Protein AF-A0A8J9X3M4-F1 (afdb_monomer_lite)

Secondary structure (DSSP, 8-state):
-----GGG---TT----SS-S-GGG--HHHHHT----THHHHHHHHHHHHHHHHSS-S---SSHHHHHHHHHHHT-PPPHHHHHH-TTHHHH----HHHHHHS--------

Foldseek 3Di:
DDDDDCVCPDDFVDHPDLDDDDLLQADPLSLLRHDDGCVSVVSSVVQVVVCVVVVHGQQPAPDSLSSQVSCCVPPRHDDPVSLVRRPCNVVRDDDDPVNCVVDPDPDDDDD

InterPro domains:
  IPR000719 Protein kinase domain [PF00069] (1-73)
  IPR000719 Protein kinase domain [PS50011] (1-111)
  IPR011009 Protein kinase-like domain superfamily [SSF56112] (1-93)
  IPR050494 Serine/threonine and dual-specificity kinase [PTHR24058] (1-98)

Radius of gyration: 16.43 Å; chains: 1; bounding box: 52×32×34 Å

Organism: Phaeodactylum tricornutum (NCBI:txid2850)

Sequence (111 aa):
IKLIDFGSACFEGYPSHTYIQSRFYRSPEVLVGLPYDSAIDMWSLGCVAAELFLGLPILPGVHEHDQLGRIEEMISRVPAWMLEQGAKTSKFFIESAAQRAAFPASISKET

Structure (mmCIF, N/CA/C/O backbone):
data_AF-A0A8J9X3M4-F1
#
_entry.id   AF-A0A8J9X3M4-F1
#
loop_
_atom_site.group_PDB
_atom_site.id
_atom_site.type_symbol
_atom_site.label_atom_id
_atom_site.label_alt_id
_atom_site.label_comp_id
_atom_site.label_asym_id
_atom_site.label_entity_id
_atom_site.label_seq_id
_atom_site.pdbx_PDB_ins_code
_atom_site.Cartn_x
_atom_site.Cartn_y
_atom_site.Cartn_z
_atom_site.occupancy
_atom_site.B_iso_or_equiv
_atom_site.auth_seq_id
_atom_site.auth_comp_id
_atom_site.auth_asym_id
_atom_site.auth_atom_id
_atom_site.pdbx_PDB_model_num
ATOM 1 N N . ILE A 1 1 ? 12.238 -19.927 5.346 1.00 89.94 1 ILE A N 1
ATOM 2 C CA . ILE A 1 1 ? 11.877 -18.489 5.377 1.00 89.94 1 ILE A CA 1
ATOM 3 C C . ILE A 1 1 ? 11.172 -18.226 6.703 1.00 89.94 1 ILE A C 1
ATOM 5 O O . ILE A 1 1 ? 10.418 -19.091 7.135 1.00 89.94 1 ILE A O 1
ATOM 9 N N . LYS A 1 2 ? 11.477 -17.117 7.382 1.00 97.06 2 LYS A N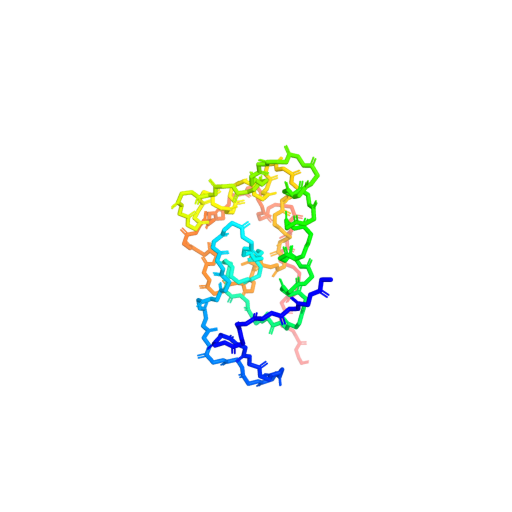 1
ATOM 10 C CA . LYS A 1 2 ? 10.816 -16.683 8.624 1.00 97.06 2 LYS A CA 1
ATOM 11 C C . LYS A 1 2 ? 10.548 -15.181 8.516 1.00 97.06 2 LYS A C 1
ATOM 13 O O . LYS A 1 2 ? 11.414 -14.476 8.004 1.00 97.06 2 LYS A O 1
ATOM 18 N N . LEU A 1 3 ? 9.384 -14.722 8.975 1.00 96.12 3 LEU A N 1
ATOM 19 C CA . LEU A 1 3 ? 9.065 -13.295 9.052 1.00 96.12 3 LEU A CA 1
ATOM 20 C C . LEU A 1 3 ? 9.797 -12.663 10.246 1.00 96.12 3 LEU A C 1
ATOM 22 O O . LEU A 1 3 ? 9.925 -13.298 11.296 1.00 96.12 3 LEU A O 1
ATOM 26 N N . ILE A 1 4 ? 10.299 -11.443 10.068 1.00 97.31 4 ILE A N 1
ATOM 27 C CA . ILE A 1 4 ? 11.040 -10.672 11.076 1.00 97.31 4 ILE A CA 1
ATOM 28 C C . ILE A 1 4 ? 10.563 -9.212 11.073 1.00 97.31 4 ILE A C 1
ATOM 30 O O . ILE A 1 4 ? 9.765 -8.841 10.221 1.00 97.31 4 ILE A O 1
ATOM 34 N N . ASP A 1 5 ? 11.095 -8.407 11.998 1.00 95.12 5 ASP A N 1
ATOM 35 C CA . ASP A 1 5 ? 10.823 -6.966 12.134 1.00 95.12 5 ASP A CA 1
ATOM 36 C C . ASP A 1 5 ? 9.342 -6.616 12.381 1.00 95.12 5 ASP A C 1
ATOM 38 O O . ASP A 1 5 ? 8.642 -6.030 11.560 1.00 95.12 5 ASP A O 1
ATOM 42 N N . PHE A 1 6 ? 8.865 -6.957 13.579 1.00 95.00 6 PHE A N 1
ATOM 43 C CA . PHE A 1 6 ? 7.513 -6.635 14.044 1.00 95.00 6 PHE A CA 1
ATOM 44 C C . PHE A 1 6 ? 7.394 -5.204 14.606 1.00 95.00 6 PHE A C 1
ATOM 46 O O . PHE A 1 6 ? 6.440 -4.908 15.321 1.00 95.00 6 PHE A O 1
ATOM 53 N N . GLY A 1 7 ? 8.338 -4.299 14.309 1.00 93.12 7 GLY A N 1
ATOM 54 C CA . GLY A 1 7 ? 8.343 -2.934 14.854 1.00 93.12 7 GLY A CA 1
ATOM 55 C C . GLY A 1 7 ? 7.146 -2.077 14.423 1.00 93.12 7 GLY A C 1
ATOM 56 O O . GLY A 1 7 ? 6.806 -1.115 15.104 1.00 93.12 7 GLY A O 1
ATOM 57 N N . SER A 1 8 ? 6.494 -2.439 13.314 1.00 91.25 8 SER A N 1
ATOM 58 C CA . SER A 1 8 ? 5.256 -1.810 12.820 1.00 91.25 8 SER A CA 1
ATOM 59 C C . SER A 1 8 ? 4.016 -2.704 12.958 1.00 91.25 8 SER A C 1
ATOM 61 O O . SER A 1 8 ? 2.960 -2.354 12.436 1.00 91.25 8 SER A O 1
ATOM 63 N N . ALA A 1 9 ? 4.128 -3.861 13.619 1.00 93.25 9 ALA A N 1
ATOM 64 C CA . ALA A 1 9 ? 2.997 -4.761 13.812 1.00 93.25 9 ALA A CA 1
ATOM 65 C C . ALA A 1 9 ? 1.992 -4.175 14.816 1.00 93.25 9 ALA A C 1
ATOM 67 O O . ALA A 1 9 ? 2.362 -3.481 15.765 1.00 93.25 9 ALA A O 1
ATOM 68 N N . CYS A 1 10 ? 0.712 -4.484 14.625 1.00 91.94 10 CYS A N 1
ATOM 69 C CA . CYS A 1 10 ? -0.360 -4.105 15.539 1.00 91.94 10 CYS A CA 1
ATOM 70 C C . CYS A 1 10 ? -1.356 -5.256 15.704 1.00 91.94 10 CYS A C 1
ATOM 72 O O . CYS A 1 10 ? -1.402 -6.175 14.886 1.00 91.94 10 CYS A O 1
ATOM 74 N N . PHE A 1 11 ? -2.132 -5.220 16.788 1.00 91.06 11 PHE A N 1
ATOM 75 C CA . PHE A 1 11 ? -3.241 -6.149 16.967 1.00 91.06 11 PHE A CA 1
ATOM 76 C C . PHE A 1 11 ? -4.441 -5.678 16.151 1.00 91.06 11 PHE A C 1
ATOM 78 O O . PHE A 1 11 ? -4.747 -4.484 16.102 1.00 91.06 11 PHE A O 1
ATOM 85 N N . GLU A 1 12 ? -5.143 -6.629 15.546 1.00 87.25 12 GLU A N 1
ATOM 86 C CA . GLU A 1 12 ? -6.392 -6.364 14.842 1.00 87.25 12 GLU A CA 1
ATOM 87 C C . GLU A 1 12 ? -7.403 -5.673 15.776 1.00 87.25 12 GLU A C 1
ATOM 89 O O . GLU A 1 12 ? -7.500 -5.989 16.963 1.00 87.25 12 GLU A O 1
ATOM 94 N N . GLY A 1 13 ? -8.105 -4.662 15.259 1.00 84.31 13 GLY A N 1
ATOM 95 C CA . GLY A 1 13 ? -8.991 -3.795 16.046 1.00 84.31 13 GLY A CA 1
ATOM 96 C C . GLY A 1 13 ? -8.295 -2.648 16.794 1.00 84.31 13 GLY A C 1
ATOM 97 O O . GLY A 1 13 ? -8.976 -1.729 17.244 1.00 84.31 13 GLY A O 1
ATOM 98 N N . TYR A 1 14 ? -6.959 -2.639 16.868 1.00 84.06 14 TYR A N 1
ATOM 99 C CA . TYR A 1 14 ? -6.171 -1.569 17.494 1.00 84.06 14 TYR A CA 1
ATOM 100 C C . TYR A 1 14 ? -5.083 -1.027 16.546 1.00 84.06 14 TYR A C 1
ATOM 102 O O . TYR A 1 14 ? -3.890 -1.106 16.863 1.00 84.06 14 TYR A O 1
ATOM 110 N N . PRO A 1 15 ? -5.462 -0.468 15.378 1.00 79.88 15 PRO A N 1
ATOM 111 C CA . PRO A 1 15 ? -4.498 0.079 14.431 1.00 79.88 15 PRO A CA 1
ATOM 112 C C . PRO A 1 15 ? -3.759 1.277 15.043 1.00 79.88 15 PRO A C 1
ATOM 114 O O . PRO A 1 15 ? -4.371 2.260 15.462 1.00 79.88 15 PRO A O 1
ATOM 117 N N . SER A 1 16 ? -2.428 1.205 15.089 1.00 77.75 16 SER A N 1
ATOM 118 C CA . SER A 1 16 ? -1.575 2.240 15.694 1.00 77.75 16 SER A CA 1
ATOM 119 C C . SER A 1 16 ? -1.268 3.401 14.745 1.00 77.75 16 SER A C 1
ATOM 121 O O . SER A 1 16 ? -1.037 4.528 15.189 1.00 77.75 16 SER A O 1
ATOM 123 N N . HIS A 1 17 ? -1.270 3.148 13.433 1.00 83.94 17 HIS A N 1
ATOM 124 C CA . HIS A 1 17 ? -0.841 4.110 12.421 1.00 83.94 17 HIS A CA 1
ATOM 125 C C . HIS A 1 17 ? -1.716 4.052 11.163 1.00 83.94 17 HIS A C 1
ATOM 127 O O . HIS A 1 17 ? -2.152 2.988 10.734 1.00 83.94 17 HIS A O 1
ATOM 133 N N . THR A 1 18 ? -1.935 5.206 10.530 1.00 83.31 18 THR A N 1
ATOM 134 C CA . THR A 1 18 ? -2.649 5.340 9.241 1.00 83.31 18 THR A CA 1
ATOM 135 C C . THR A 1 18 ? -1.705 5.376 8.034 1.00 83.31 18 THR A C 1
ATOM 137 O O . THR A 1 18 ? -2.144 5.406 6.882 1.00 83.31 18 THR A O 1
ATOM 140 N N . TYR A 1 19 ? -0.397 5.405 8.295 1.00 87.62 19 TYR A N 1
ATOM 141 C CA . TYR A 1 19 ? 0.668 5.296 7.307 1.00 87.62 19 TYR A CA 1
ATOM 142 C C . TYR A 1 19 ? 1.524 4.087 7.678 1.00 87.62 19 TYR A C 1
ATOM 144 O O . TYR A 1 19 ? 2.403 4.173 8.531 1.00 87.62 19 TYR A O 1
ATOM 152 N N . ILE A 1 20 ? 1.221 2.954 7.055 1.00 94.19 20 ILE A N 1
ATOM 153 C CA . ILE A 1 20 ? 1.861 1.658 7.303 1.00 94.19 20 ILE A CA 1
ATOM 154 C C . ILE A 1 20 ? 2.327 1.040 5.986 1.00 94.19 20 ILE A C 1
ATOM 156 O O . ILE A 1 20 ? 2.024 1.575 4.917 1.00 94.19 20 ILE A O 1
ATOM 160 N N . GLN A 1 21 ? 3.061 -0.073 6.068 1.00 96.50 21 GLN A N 1
ATOM 161 C CA . GLN A 1 21 ? 3.704 -0.762 4.941 1.00 96.50 21 GLN A CA 1
ATOM 162 C C . GLN A 1 21 ? 4.755 0.105 4.226 1.00 96.50 21 GLN A C 1
ATOM 164 O O . GLN A 1 21 ? 4.670 1.336 4.171 1.00 96.50 21 GLN A O 1
ATOM 169 N N . SER A 1 22 ? 5.761 -0.521 3.619 1.00 96.50 22 SER A N 1
ATOM 170 C CA . SER A 1 22 ? 6.601 0.187 2.647 1.00 96.50 22 SER A CA 1
ATOM 171 C C . SER A 1 22 ? 5.790 0.438 1.375 1.00 96.50 22 SER A C 1
ATOM 173 O O . SER A 1 22 ? 4.972 -0.387 0.981 1.00 96.50 22 SER A O 1
ATOM 175 N N . ARG A 1 23 ? 6.010 1.582 0.717 1.00 97.19 23 ARG A N 1
ATOM 176 C CA . ARG A 1 23 ? 5.127 2.080 -0.352 1.00 97.19 23 ARG A CA 1
ATOM 177 C C . ARG A 1 23 ? 4.872 1.072 -1.476 1.00 97.19 23 ARG A C 1
ATOM 179 O O . ARG A 1 23 ? 3.724 0.931 -1.872 1.00 97.19 23 ARG A O 1
ATOM 186 N N . PHE A 1 24 ? 5.901 0.364 -1.942 1.00 97.94 24 PHE A N 1
ATOM 187 C CA . PHE A 1 24 ? 5.774 -0.587 -3.057 1.00 97.94 24 PHE A CA 1
ATOM 188 C C . PHE A 1 24 ? 4.882 -1.792 -2.727 1.00 97.94 24 PHE A C 1
ATOM 190 O O . PHE A 1 24 ? 4.323 -2.414 -3.625 1.00 97.94 24 PHE A O 1
ATOM 197 N N . TYR A 1 25 ? 4.715 -2.085 -1.438 1.00 98.12 25 TYR A N 1
ATOM 198 C CA . TYR A 1 25 ? 3.919 -3.196 -0.920 1.00 98.12 25 TYR A CA 1
ATOM 199 C C . TYR A 1 25 ? 2.631 -2.714 -0.248 1.00 98.12 25 TYR A C 1
ATOM 201 O O . TYR A 1 25 ? 1.961 -3.499 0.408 1.00 98.12 25 TYR A O 1
ATOM 209 N N . ARG A 1 26 ? 2.295 -1.423 -0.363 1.00 97.88 26 ARG A N 1
ATOM 210 C CA . ARG A 1 26 ? 1.138 -0.829 0.309 1.00 97.88 26 ARG A CA 1
ATOM 211 C C . ARG A 1 26 ? -0.149 -1.129 -0.445 1.00 97.88 26 ARG A C 1
ATOM 213 O O . ARG A 1 26 ? -0.190 -0.979 -1.668 1.00 97.88 26 ARG A O 1
ATOM 220 N N . SER A 1 27 ? -1.181 -1.514 0.296 1.00 97.75 27 SER A N 1
ATOM 221 C CA . SER A 1 27 ? -2.481 -1.878 -0.261 1.00 97.75 27 SER A CA 1
ATOM 222 C C . SER A 1 27 ? -3.334 -0.656 -0.633 1.00 97.75 27 SER A C 1
ATOM 224 O O . SER A 1 27 ? -3.100 0.450 -0.119 1.00 97.75 27 SER A O 1
ATOM 226 N N . PRO A 1 28 ? -4.307 -0.811 -1.552 1.00 97.50 28 PRO A N 1
ATOM 227 C CA . PRO A 1 28 ? -5.157 0.294 -1.984 1.00 97.50 28 PRO A CA 1
ATOM 228 C C . PRO A 1 28 ? -6.004 0.868 -0.840 1.00 97.50 28 PRO A C 1
ATOM 230 O O . PRO A 1 28 ? -6.112 2.087 -0.743 1.00 97.50 28 PRO A O 1
ATOM 233 N N . GLU A 1 29 ? -6.515 0.047 0.080 1.00 97.06 29 GLU A N 1
ATOM 234 C CA . GLU A 1 29 ? -7.295 0.489 1.241 1.00 97.06 29 GLU A CA 1
ATOM 235 C C . GLU A 1 29 ? -6.489 1.407 2.177 1.00 97.06 29 GLU A C 1
ATOM 237 O O . GLU A 1 29 ? -7.002 2.429 2.636 1.00 97.06 29 GLU A O 1
ATOM 242 N N . VAL A 1 30 ? -5.191 1.145 2.372 1.00 96.56 30 VAL A N 1
ATOM 243 C CA . VAL A 1 30 ? -4.306 2.034 3.148 1.00 96.56 30 VAL A CA 1
ATOM 244 C C . VAL A 1 30 ? -4.028 3.342 2.393 1.00 96.56 30 VAL A C 1
ATOM 246 O O . VAL A 1 30 ? -3.968 4.422 2.998 1.00 96.56 30 VAL A O 1
ATOM 249 N N . LEU A 1 31 ? -3.870 3.274 1.065 1.00 96.94 31 LEU A N 1
ATOM 250 C CA . LEU A 1 31 ? -3.644 4.448 0.213 1.00 96.94 31 LEU A CA 1
ATOM 251 C C . LEU A 1 31 ? -4.862 5.377 0.185 1.00 96.94 31 LEU A C 1
ATOM 253 O O . LEU A 1 31 ? -4.696 6.586 0.355 1.00 96.94 31 LEU A O 1
ATOM 257 N N . VAL A 1 32 ? -6.073 4.834 0.036 1.00 96.31 32 VAL A N 1
ATOM 258 C CA . VAL A 1 32 ? -7.319 5.619 0.048 1.00 96.31 32 VAL A CA 1
ATOM 259 C C . VAL A 1 32 ? -7.803 5.965 1.460 1.00 96.31 32 VAL A C 1
ATOM 261 O O . VAL A 1 32 ? -8.696 6.793 1.616 1.00 96.31 32 VAL A O 1
ATOM 264 N N . GLY A 1 33 ? -7.182 5.408 2.502 1.00 95.25 33 G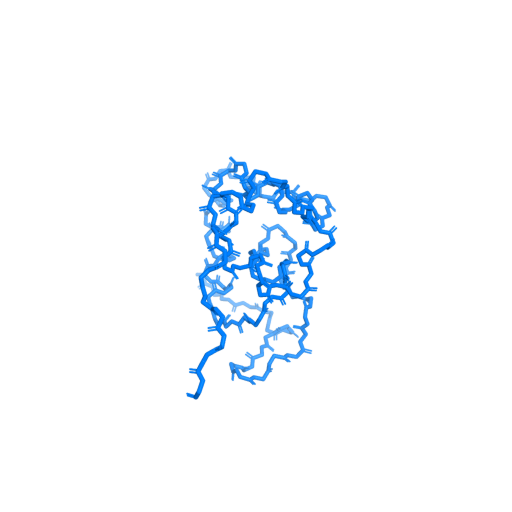LY A N 1
ATOM 265 C CA . GLY A 1 33 ? -7.467 5.747 3.896 1.00 95.25 33 GLY A CA 1
ATOM 266 C C . GLY A 1 33 ? -8.744 5.111 4.441 1.00 95.25 33 GLY A C 1
ATOM 267 O O . GLY A 1 33 ? -9.480 5.771 5.171 1.00 95.25 33 GLY A O 1
ATOM 268 N N . LEU A 1 34 ? -9.012 3.861 4.072 1.00 95.12 34 LEU A N 1
ATOM 269 C CA . LEU A 1 34 ? -10.015 3.027 4.724 1.00 95.12 34 LEU A CA 1
ATOM 270 C C . LEU A 1 34 ? -9.470 2.398 6.015 1.00 95.12 34 LEU A C 1
ATOM 272 O O . LEU A 1 34 ? -8.250 2.299 6.193 1.00 95.12 34 LEU A O 1
ATOM 276 N N . PRO A 1 35 ? -10.362 1.923 6.906 1.00 93.56 35 PRO A N 1
ATOM 277 C CA . PRO A 1 35 ? -9.994 0.920 7.893 1.00 93.56 35 PRO A CA 1
ATOM 278 C C . PRO A 1 35 ? -9.353 -0.285 7.204 1.00 93.56 35 PRO A C 1
ATOM 280 O O . PRO A 1 35 ? -9.782 -0.692 6.125 1.00 93.56 35 PRO A O 1
ATOM 283 N N . TYR A 1 36 ? -8.333 -0.841 7.840 1.00 93.62 36 TYR A N 1
ATOM 284 C CA . TYR A 1 36 ? -7.604 -1.993 7.341 1.00 93.62 36 TYR A CA 1
ATOM 285 C C . TYR A 1 36 ? -7.581 -3.104 8.387 1.00 93.62 36 TYR A C 1
ATOM 287 O O . TYR A 1 36 ? -7.725 -2.851 9.586 1.00 93.62 36 TYR A O 1
ATOM 295 N N . ASP A 1 37 ? -7.370 -4.322 7.917 1.00 94.12 37 ASP A N 1
ATOM 296 C CA . ASP A 1 37 ? -7.242 -5.534 8.714 1.00 94.12 37 ASP A CA 1
ATOM 297 C C . ASP A 1 37 ? -6.003 -6.328 8.261 1.00 94.12 37 ASP A C 1
ATOM 299 O O . ASP A 1 37 ? -5.113 -5.797 7.593 1.00 94.12 37 ASP A O 1
ATOM 303 N N . SER A 1 38 ? -5.930 -7.607 8.625 1.00 95.19 38 SER A N 1
ATOM 304 C CA . SER A 1 38 ? -4.834 -8.496 8.217 1.00 95.19 38 SER A CA 1
ATOM 305 C C . SER A 1 38 ? -4.719 -8.721 6.695 1.00 95.19 38 SER A C 1
ATOM 307 O O . SER A 1 38 ? -3.685 -9.205 6.227 1.00 95.19 38 SER A O 1
ATOM 309 N N . ALA A 1 39 ? -5.712 -8.336 5.881 1.00 96.81 39 ALA A N 1
ATOM 310 C CA . ALA A 1 39 ? -5.660 -8.495 4.427 1.00 96.81 39 ALA A CA 1
ATOM 311 C C . ALA A 1 39 ? -4.563 -7.640 3.763 1.00 96.81 39 ALA A C 1
ATOM 313 O O . ALA A 1 39 ? -4.049 -8.015 2.704 1.00 96.81 39 ALA A O 1
ATOM 314 N N . ILE A 1 40 ? -4.120 -6.553 4.404 1.00 97.06 40 ILE A N 1
ATOM 315 C CA . ILE A 1 40 ? -3.003 -5.733 3.907 1.00 97.06 40 ILE A CA 1
ATOM 316 C C . ILE A 1 40 ? -1.693 -6.530 3.809 1.00 97.06 40 ILE A C 1
ATOM 318 O O . ILE A 1 40 ? -0.844 -6.261 2.950 1.00 97.06 40 ILE A O 1
ATOM 322 N N . ASP A 1 41 ? -1.516 -7.528 4.677 1.00 97.56 41 ASP A N 1
ATOM 323 C CA . ASP A 1 41 ? -0.326 -8.373 4.686 1.00 97.56 41 ASP A CA 1
ATOM 324 C C . ASP A 1 41 ? -0.374 -9.350 3.511 1.00 97.56 41 ASP A C 1
ATOM 326 O O . ASP A 1 41 ? 0.650 -9.608 2.879 1.00 97.56 41 ASP A O 1
ATOM 330 N N . MET A 1 42 ? -1.572 -9.819 3.143 1.00 98.25 42 MET A N 1
ATOM 331 C CA . MET A 1 42 ? -1.777 -10.647 1.953 1.00 98.25 42 MET A CA 1
ATOM 332 C C . MET A 1 42 ? -1.503 -9.868 0.667 1.00 98.25 42 MET A C 1
ATOM 334 O O . MET A 1 42 ? -0.891 -10.410 -0.256 1.00 98.25 42 MET A O 1
ATOM 338 N N . TRP A 1 43 ? -1.874 -8.586 0.622 1.00 98.06 43 TRP A N 1
ATOM 339 C CA . TRP A 1 43 ? -1.476 -7.696 -0.468 1.00 98.06 43 TRP A CA 1
ATOM 340 C C . TRP A 1 43 ? 0.051 -7.573 -0.560 1.00 98.06 43 TRP A C 1
ATOM 342 O O . TRP A 1 43 ? 0.638 -7.822 -1.616 1.00 98.06 43 TRP A O 1
ATOM 352 N N . SER A 1 44 ? 0.708 -7.265 0.564 1.00 98.31 44 SER A N 1
ATOM 353 C CA . SER A 1 44 ? 2.173 -7.152 0.639 1.00 98.31 44 SER A CA 1
ATOM 354 C C . SER A 1 44 ? 2.866 -8.436 0.183 1.00 98.31 44 SER A C 1
ATOM 356 O O . SER A 1 44 ? 3.828 -8.390 -0.584 1.00 98.31 44 SER A O 1
ATOM 358 N N . LEU A 1 45 ? 2.352 -9.588 0.621 1.00 98.06 45 LEU A N 1
ATOM 359 C CA . LEU A 1 45 ? 2.855 -10.904 0.249 1.00 98.06 45 LEU A CA 1
ATOM 360 C C . LEU A 1 45 ? 2.737 -11.147 -1.257 1.00 98.06 45 LEU A C 1
ATOM 362 O O . LEU A 1 45 ? 3.682 -11.659 -1.851 1.00 98.06 45 LEU A O 1
ATOM 366 N N . GLY A 1 46 ? 1.619 -10.765 -1.881 1.00 98.12 46 GLY A N 1
ATOM 367 C CA . GLY A 1 46 ? 1.435 -10.861 -3.330 1.00 98.12 46 GLY A CA 1
ATOM 368 C C . GLY A 1 46 ? 2.483 -10.053 -4.097 1.00 98.12 46 GLY A C 1
ATOM 369 O O . GLY A 1 46 ? 3.110 -10.572 -5.023 1.00 98.12 46 GLY A O 1
ATOM 370 N N . CYS A 1 47 ? 2.745 -8.820 -3.656 1.00 98.19 47 CYS A N 1
ATOM 371 C CA . CYS A 1 47 ? 3.787 -7.978 -4.239 1.00 98.19 47 CYS A CA 1
ATOM 372 C C . CYS A 1 47 ? 5.186 -8.590 -4.085 1.00 98.19 47 CYS A C 1
ATOM 374 O O . CYS A 1 47 ? 5.923 -8.671 -5.066 1.00 98.19 47 CYS A O 1
ATOM 376 N N . VAL A 1 48 ? 5.533 -9.074 -2.886 1.00 98.12 48 VAL A N 1
ATOM 377 C CA . VAL A 1 48 ? 6.827 -9.726 -2.621 1.00 98.12 48 VAL A CA 1
ATOM 378 C C . VAL A 1 48 ? 6.979 -11.010 -3.437 1.00 98.12 48 VAL A C 1
ATOM 38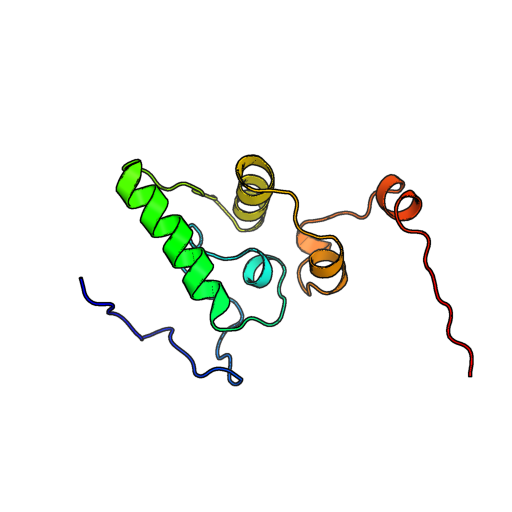0 O O . VAL A 1 48 ? 8.041 -11.254 -4.000 1.00 98.12 48 VAL A O 1
ATOM 383 N N . ALA A 1 49 ? 5.935 -11.834 -3.540 1.00 98.12 49 ALA A N 1
ATOM 384 C CA . ALA A 1 49 ? 5.979 -13.079 -4.304 1.00 98.12 49 ALA A CA 1
ATOM 385 C C . ALA A 1 49 ? 6.236 -12.823 -5.796 1.00 98.12 49 ALA A C 1
ATOM 387 O O . ALA A 1 49 ? 7.065 -13.501 -6.406 1.00 98.12 49 ALA A O 1
ATOM 388 N N . ALA A 1 50 ? 5.567 -11.824 -6.374 1.00 97.62 50 ALA A N 1
ATOM 389 C CA . ALA A 1 50 ? 5.782 -11.438 -7.761 1.00 97.62 50 ALA A CA 1
ATOM 390 C C . ALA A 1 50 ? 7.169 -10.808 -7.979 1.00 97.62 50 ALA A C 1
ATOM 392 O O . ALA A 1 50 ? 7.832 -11.119 -8.966 1.00 97.62 50 ALA A O 1
ATOM 393 N N . GLU A 1 51 ? 7.645 -9.984 -7.042 1.00 97.88 51 GLU A N 1
ATOM 394 C CA . GLU A 1 51 ? 8.994 -9.410 -7.085 1.00 97.88 51 GLU A CA 1
ATOM 395 C C . GLU A 1 51 ? 10.082 -10.485 -7.009 1.00 97.88 51 GLU A C 1
ATOM 397 O O . GLU A 1 51 ? 11.038 -10.443 -7.779 1.00 97.88 51 GLU A O 1
ATOM 402 N N . LEU A 1 52 ? 9.918 -11.497 -6.153 1.00 97.50 52 LEU A N 1
ATOM 403 C CA . LEU A 1 52 ? 10.836 -12.636 -6.081 1.00 97.50 52 LEU A CA 1
ATOM 404 C C . LEU A 1 52 ? 10.874 -13.438 -7.388 1.00 97.50 52 LEU A C 1
ATOM 406 O O . LEU A 1 52 ? 11.924 -13.970 -7.743 1.00 97.50 52 LEU A O 1
ATOM 410 N N . PHE A 1 53 ? 9.747 -13.534 -8.098 1.00 97.62 53 PHE A N 1
ATOM 411 C CA . PHE A 1 53 ? 9.673 -14.233 -9.380 1.00 97.62 53 PHE A CA 1
ATOM 412 C C . PHE A 1 53 ? 10.291 -13.424 -10.531 1.00 97.62 53 PHE A C 1
ATOM 414 O O . PHE A 1 53 ? 10.994 -13.986 -11.368 1.00 97.62 53 PHE A O 1
ATOM 421 N N . LEU A 1 54 ? 10.041 -12.113 -10.579 1.00 97.38 54 LEU A N 1
ATOM 422 C CA . LEU A 1 54 ? 10.475 -11.235 -11.672 1.00 97.38 54 LEU A CA 1
ATOM 423 C C . LEU A 1 54 ? 11.867 -10.621 -11.451 1.00 97.38 54 LEU A C 1
ATOM 425 O O . LEU A 1 54 ? 12.489 -10.157 -12.404 1.00 97.38 54 LEU A O 1
ATOM 429 N N . GLY A 1 55 ? 12.353 -10.595 -10.208 1.00 97.50 55 GLY A N 1
ATOM 430 C CA . GLY A 1 55 ? 13.602 -9.943 -9.808 1.00 97.50 55 GLY A CA 1
ATOM 431 C C . GLY A 1 55 ? 13.530 -8.412 -9.746 1.00 97.50 55 GLY A C 1
ATOM 432 O O . GLY A 1 55 ? 14.569 -7.759 -9.658 1.00 97.50 55 GLY A O 1
ATOM 433 N N . LEU A 1 56 ? 12.332 -7.828 -9.825 1.00 96.62 56 LEU A N 1
ATOM 434 C CA . LEU A 1 56 ? 12.098 -6.383 -9.824 1.00 96.62 56 LEU A CA 1
ATOM 435 C C . LEU A 1 56 ? 10.757 -6.039 -9.152 1.00 96.62 56 LEU A C 1
ATOM 437 O O . LEU A 1 56 ? 9.814 -6.829 -9.254 1.00 96.62 56 LEU A O 1
ATOM 441 N N . PRO A 1 57 ? 10.647 -4.875 -8.482 1.00 96.25 57 PRO A N 1
ATOM 442 C CA . PRO A 1 57 ? 9.424 -4.477 -7.793 1.00 96.25 57 PRO A CA 1
ATOM 443 C C . PRO A 1 57 ? 8.284 -4.249 -8.785 1.00 96.25 57 PRO A C 1
ATOM 445 O O . PRO A 1 57 ? 8.443 -3.529 -9.772 1.00 96.25 57 PRO A O 1
ATOM 448 N N . ILE A 1 58 ? 7.115 -4.827 -8.499 1.00 96.38 58 ILE A N 1
ATOM 449 C CA . ILE A 1 58 ? 5.967 -4.792 -9.420 1.00 96.38 58 ILE A CA 1
ATOM 450 C C . ILE A 1 58 ? 5.191 -3.471 -9.391 1.00 96.38 58 ILE A C 1
ATOM 452 O O . ILE A 1 58 ? 4.598 -3.071 -10.387 1.00 96.38 58 ILE A O 1
ATOM 456 N N . LEU A 1 59 ? 5.220 -2.759 -8.263 1.00 96.94 59 LEU A N 1
ATOM 457 C CA . LEU A 1 59 ? 4.520 -1.488 -8.077 1.00 96.94 59 LEU A CA 1
ATOM 458 C C . LEU A 1 59 ? 5.476 -0.415 -7.515 1.00 96.94 59 LEU A C 1
ATOM 460 O O . LEU A 1 59 ? 5.320 -0.003 -6.365 1.00 96.94 59 LEU A O 1
ATOM 464 N N . PRO A 1 60 ? 6.488 0.041 -8.283 1.00 96.94 60 PRO A N 1
ATOM 465 C CA . PRO A 1 60 ? 7.501 0.979 -7.802 1.00 96.94 60 PRO A CA 1
ATOM 466 C C . PRO A 1 60 ? 7.015 2.439 -7.854 1.00 96.94 60 PRO A C 1
ATOM 468 O O . PRO A 1 60 ? 7.514 3.247 -8.638 1.00 96.94 60 PRO A O 1
ATOM 471 N N . GLY A 1 61 ? 6.015 2.787 -7.039 1.00 97.12 61 GLY A N 1
ATOM 472 C CA . GLY A 1 61 ? 5.446 4.134 -7.004 1.00 97.12 61 GLY A CA 1
ATOM 473 C C . GLY A 1 61 ? 6.366 5.174 -6.353 1.00 97.12 61 GLY A C 1
ATOM 474 O O . GLY A 1 61 ? 6.864 4.991 -5.240 1.00 97.12 61 GLY A O 1
ATOM 475 N N . VAL A 1 62 ? 6.561 6.325 -6.992 1.00 96.56 62 VAL A N 1
ATOM 476 C CA . VAL A 1 62 ? 7.416 7.411 -6.471 1.00 96.56 62 VAL A CA 1
ATOM 477 C C . VAL A 1 62 ? 6.750 8.137 -5.292 1.00 96.56 62 VAL A C 1
ATOM 479 O O . VAL A 1 62 ? 7.413 8.546 -4.337 1.00 96.56 62 VAL A O 1
ATOM 482 N N . HIS A 1 63 ? 5.421 8.238 -5.308 1.00 96.00 63 HIS A N 1
ATOM 483 C CA . HIS A 1 63 ? 4.581 8.820 -4.255 1.00 96.00 63 HIS A CA 1
ATOM 484 C C . HIS A 1 63 ? 3.207 8.125 -4.211 1.00 96.00 63 HIS A C 1
ATOM 486 O O . HIS A 1 63 ? 2.916 7.293 -5.060 1.00 96.00 63 HIS A O 1
ATOM 492 N N . GLU A 1 64 ? 2.346 8.441 -3.232 1.00 96.06 64 GLU A N 1
ATOM 493 C CA . GLU A 1 64 ? 1.057 7.737 -3.026 1.00 96.06 64 GLU A CA 1
ATOM 494 C C . GLU A 1 64 ? 0.139 7.757 -4.261 1.00 96.06 64 GLU A C 1
ATOM 496 O O . GLU A 1 64 ? -0.435 6.732 -4.605 1.00 96.06 64 GLU A O 1
ATOM 501 N N . HIS A 1 65 ? 0.048 8.896 -4.958 1.00 95.62 65 HIS A N 1
ATOM 502 C CA . HIS A 1 65 ? -0.740 8.999 -6.193 1.00 95.62 65 HIS A CA 1
ATOM 503 C C . HIS A 1 65 ? -0.198 8.095 -7.316 1.00 95.62 65 HIS A C 1
ATOM 505 O O . HIS A 1 65 ? -0.968 7.427 -7.991 1.00 95.62 65 HIS A O 1
ATOM 511 N N . ASP A 1 66 ? 1.126 8.043 -7.498 1.00 97.31 66 ASP A N 1
ATOM 512 C CA . ASP A 1 66 ? 1.760 7.175 -8.499 1.00 97.31 66 ASP A CA 1
ATOM 513 C C . ASP A 1 66 ? 1.602 5.695 -8.119 1.00 97.31 66 ASP A C 1
ATOM 515 O O . ASP A 1 66 ? 1.336 4.853 -8.968 1.00 97.31 66 ASP A O 1
ATOM 519 N N . GLN A 1 67 ? 1.669 5.379 -6.821 1.00 97.88 67 GLN A N 1
ATOM 520 C CA . GLN A 1 67 ? 1.388 4.034 -6.322 1.00 97.88 67 GLN A CA 1
ATOM 521 C C . GLN A 1 67 ? -0.039 3.586 -6.677 1.00 97.88 67 GLN A C 1
ATOM 523 O O . GLN A 1 67 ? -0.209 2.477 -7.173 1.00 97.88 67 GLN A O 1
ATOM 528 N N . LEU A 1 68 ? -1.046 4.442 -6.460 1.00 96.88 68 LEU A N 1
ATOM 529 C CA . LEU A 1 68 ? -2.433 4.162 -6.852 1.00 96.88 68 LEU A CA 1
ATOM 530 C C . LEU A 1 68 ? -2.580 3.998 -8.370 1.00 96.88 68 LEU A C 1
ATOM 532 O O . LEU A 1 68 ? -3.197 3.031 -8.806 1.00 96.88 68 LEU A O 1
ATOM 536 N N . GLY A 1 69 ? -1.971 4.882 -9.167 1.00 96.44 69 GLY A N 1
ATOM 537 C CA . GLY A 1 69 ? -1.997 4.781 -10.631 1.00 96.44 69 GLY A CA 1
ATOM 538 C C . GLY A 1 69 ? -1.440 3.448 -11.134 1.00 96.44 69 GLY A C 1
ATOM 539 O O . GLY A 1 69 ? -2.089 2.760 -11.915 1.00 96.44 69 GLY A O 1
ATOM 540 N N . ARG A 1 70 ? -0.296 3.010 -10.595 1.00 97.19 70 ARG A N 1
ATOM 541 C CA . ARG A 1 70 ? 0.303 1.706 -10.930 1.00 97.19 70 ARG A CA 1
ATOM 542 C C . ARG A 1 70 ? -0.594 0.524 -10.571 1.00 97.19 70 ARG A C 1
ATOM 544 O O . ARG A 1 70 ? -0.622 -0.461 -11.305 1.00 97.19 70 ARG A O 1
ATOM 551 N N . ILE A 1 71 ? -1.320 0.608 -9.454 1.00 97.62 71 ILE A N 1
ATOM 552 C CA . ILE A 1 71 ? -2.293 -0.421 -9.064 1.00 97.62 71 ILE A CA 1
ATOM 553 C C . ILE A 1 71 ? -3.424 -0.500 -10.093 1.00 97.62 71 ILE A C 1
ATOM 555 O O . ILE A 1 71 ? -3.758 -1.598 -10.539 1.00 97.62 71 ILE A O 1
ATOM 559 N N . GLU A 1 72 ? -3.982 0.643 -10.500 1.00 96.12 72 GLU A N 1
ATOM 560 C CA . GLU A 1 72 ? -5.072 0.677 -11.480 1.00 96.12 72 GLU A CA 1
ATOM 561 C C . GLU A 1 72 ? -4.651 0.194 -12.869 1.00 96.12 72 GLU A C 1
ATOM 563 O O . GLU A 1 72 ? -5.427 -0.489 -13.538 1.00 96.12 72 GLU A O 1
ATOM 568 N N . GLU A 1 73 ? -3.431 0.530 -13.289 1.00 96.12 73 GLU A N 1
ATOM 569 C CA . GLU A 1 73 ? -2.876 0.134 -14.584 1.00 96.12 73 GLU A CA 1
ATOM 570 C C . GLU A 1 73 ? -2.556 -1.362 -14.659 1.00 96.12 73 GLU A C 1
ATOM 572 O O . GLU A 1 73 ? -2.790 -1.987 -15.693 1.00 96.12 73 GLU A O 1
ATOM 577 N N . MET A 1 74 ? -2.008 -1.940 -13.586 1.00 95.31 74 MET A N 1
ATOM 578 C CA . MET A 1 74 ? -1.478 -3.305 -13.614 1.00 95.31 74 MET A CA 1
ATOM 579 C C . MET A 1 74 ? -2.464 -4.361 -13.105 1.00 95.31 74 MET A C 1
ATOM 581 O O . MET A 1 74 ? -2.445 -5.490 -13.591 1.00 95.31 74 MET A O 1
ATOM 585 N N . ILE A 1 75 ? -3.288 -4.026 -12.108 1.00 93.88 75 ILE A N 1
ATOM 586 C CA . ILE A 1 75 ? -4.175 -4.986 -11.437 1.00 93.88 75 ILE A CA 1
ATOM 587 C C . ILE A 1 75 ? -5.616 -4.734 -11.869 1.00 93.88 75 ILE A C 1
ATOM 589 O O . ILE A 1 75 ? -6.198 -5.533 -12.600 1.00 93.88 75 ILE A O 1
ATOM 593 N N . SER A 1 76 ? -6.196 -3.627 -11.412 1.00 93.06 76 SER A N 1
ATOM 594 C CA . SER A 1 76 ? -7.553 -3.205 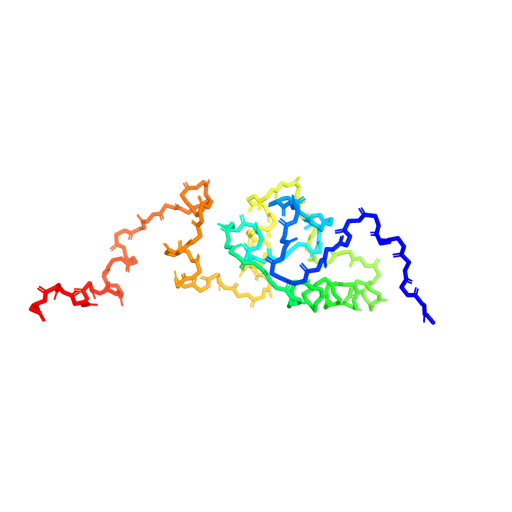-11.755 1.00 93.06 76 SER A CA 1
ATOM 595 C C . SER A 1 76 ? -7.862 -1.851 -11.133 1.00 93.06 76 SER A C 1
ATOM 597 O O . SER A 1 76 ? -7.286 -1.496 -10.104 1.00 93.06 76 SER A O 1
ATOM 599 N N . ARG A 1 77 ? -8.861 -1.151 -11.681 1.00 93.75 77 ARG A N 1
ATOM 600 C CA . ARG A 1 77 ? -9.416 0.066 -11.069 1.00 93.75 77 ARG A CA 1
ATOM 601 C C . ARG A 1 77 ? -9.806 -0.141 -9.610 1.00 93.75 77 ARG A C 1
ATOM 603 O O . ARG A 1 77 ? -10.336 -1.196 -9.252 1.00 93.75 77 ARG A O 1
ATOM 610 N N . VAL A 1 78 ? -9.615 0.901 -8.804 1.00 94.31 78 VAL A N 1
ATOM 611 C CA . VAL A 1 78 ? -10.069 0.898 -7.415 1.00 94.31 78 VAL A CA 1
ATOM 612 C C . VAL A 1 78 ? -11.604 0.829 -7.395 1.00 94.31 78 VAL A C 1
ATOM 614 O O . VAL A 1 78 ? -12.263 1.622 -8.075 1.00 94.31 78 VAL A O 1
ATOM 617 N N . PRO A 1 79 ? -12.207 -0.116 -6.650 1.00 93.75 79 PRO A N 1
ATOM 618 C CA . PRO A 1 79 ? -13.658 -0.243 -6.582 1.00 93.75 79 PRO A CA 1
ATOM 619 C C . PRO A 1 79 ? -14.343 1.039 -6.094 1.00 93.75 79 PRO A C 1
ATOM 621 O O . PRO A 1 79 ? -13.861 1.695 -5.173 1.00 93.75 79 PRO A O 1
ATOM 624 N N . ALA A 1 80 ? -15.515 1.360 -6.651 1.00 91.88 80 ALA A N 1
ATOM 625 C CA . ALA A 1 80 ? -16.244 2.589 -6.316 1.00 91.88 80 ALA A CA 1
ATOM 626 C C . ALA A 1 80 ? -16.542 2.720 -4.812 1.00 91.88 80 ALA A C 1
ATOM 628 O O . ALA A 1 80 ? -16.298 3.775 -4.236 1.00 91.88 80 ALA A O 1
ATOM 629 N N . TRP A 1 81 ? -16.951 1.630 -4.153 1.00 93.62 81 TRP A N 1
ATOM 630 C CA . TRP A 1 81 ? -17.228 1.619 -2.710 1.00 93.62 81 TRP A CA 1
ATOM 631 C C . TRP A 1 81 ? -16.009 2.027 -1.866 1.00 93.62 81 TRP A C 1
ATOM 633 O O . TRP A 1 81 ? -16.154 2.674 -0.830 1.00 93.62 81 TRP A O 1
ATOM 643 N N . MET A 1 82 ? -14.801 1.675 -2.320 1.00 95.06 82 MET A N 1
ATOM 644 C CA . MET A 1 82 ? -13.553 2.016 -1.642 1.00 95.06 82 MET A CA 1
ATOM 645 C C . MET A 1 82 ? -13.243 3.505 -1.806 1.00 95.06 82 MET A C 1
ATOM 647 O O . MET A 1 82 ? -12.790 4.151 -0.863 1.00 95.06 82 MET A O 1
ATOM 651 N N . LEU A 1 83 ? -13.548 4.064 -2.978 1.00 94.25 83 LEU A N 1
ATOM 652 C CA . LEU A 1 83 ? -13.428 5.495 -3.236 1.00 94.25 83 LEU A CA 1
ATOM 653 C C . LEU A 1 83 ? -14.458 6.301 -2.427 1.00 94.25 83 LEU A C 1
ATOM 655 O O . LEU A 1 83 ? -14.098 7.301 -1.815 1.00 94.25 83 LEU A O 1
ATOM 659 N N . GLU A 1 84 ? -15.710 5.855 -2.355 1.00 92.31 84 GLU A N 1
ATOM 660 C CA . GLU A 1 84 ? -16.782 6.533 -1.608 1.00 92.31 84 GLU A CA 1
ATOM 661 C C . GLU A 1 84 ? -16.500 6.624 -0.103 1.00 92.31 84 GLU A C 1
ATOM 663 O O . GLU A 1 84 ? -16.828 7.625 0.533 1.00 92.31 84 GLU A O 1
ATOM 668 N N . GLN A 1 85 ? -15.883 5.589 0.469 1.00 94.31 85 GLN A N 1
ATOM 669 C CA . GLN A 1 85 ? -15.629 5.492 1.909 1.00 94.31 85 GLN A CA 1
ATOM 670 C C . GLN A 1 85 ? -14.214 5.947 2.310 1.00 94.31 85 GLN A C 1
ATOM 672 O O . GLN A 1 85 ? -13.962 6.223 3.484 1.00 94.31 85 GLN A O 1
ATOM 677 N N . GLY A 1 86 ? -13.278 6.019 1.359 1.00 95.06 86 GLY A N 1
ATOM 678 C CA . GLY A 1 86 ? -11.875 6.339 1.612 1.00 95.06 86 GLY A CA 1
ATOM 679 C C . GLY A 1 86 ? -11.664 7.784 2.071 1.00 95.06 86 GLY A C 1
ATOM 680 O O . GLY A 1 86 ? -11.927 8.735 1.334 1.00 95.06 86 GLY A O 1
ATOM 681 N N . ALA A 1 87 ? -11.096 7.973 3.266 1.00 94.12 87 ALA A N 1
ATOM 682 C CA . ALA A 1 87 ? -10.852 9.304 3.830 1.00 94.12 87 ALA A CA 1
ATOM 683 C C . ALA A 1 87 ? -9.863 10.163 3.011 1.00 94.12 87 ALA A C 1
ATOM 685 O O . ALA A 1 87 ? -9.829 11.385 3.158 1.00 94.12 87 ALA A O 1
ATOM 686 N N . LYS A 1 88 ? -9.038 9.539 2.160 1.00 93.81 88 LYS A N 1
ATOM 687 C CA . LYS A 1 88 ? -8.050 10.198 1.292 1.00 93.81 88 LYS A CA 1
ATOM 688 C C . LYS A 1 88 ? -8.470 10.221 -0.181 1.00 93.81 88 LYS A C 1
ATOM 690 O O . LYS A 1 88 ? -7.696 10.705 -1.000 1.00 93.81 88 LYS A O 1
ATOM 695 N N . THR A 1 89 ? -9.662 9.743 -0.547 1.00 93.19 89 THR A N 1
ATOM 696 C CA . THR A 1 89 ? -10.089 9.655 -1.955 1.00 93.19 89 THR A CA 1
ATOM 697 C C . THR A 1 89 ? -10.026 10.999 -2.670 1.00 93.19 89 THR A C 1
ATOM 699 O O . THR A 1 89 ? -9.453 11.090 -3.753 1.00 93.19 89 THR A O 1
ATOM 702 N N . SER A 1 90 ? -10.534 12.064 -2.046 1.00 91.50 90 SER A N 1
ATOM 703 C CA . SER A 1 90 ? -10.561 13.415 -2.626 1.00 91.50 90 SER A CA 1
ATOM 704 C C . SER A 1 90 ? -9.172 14.002 -2.912 1.00 91.50 90 SER A C 1
ATOM 706 O O . SER A 1 90 ? -9.058 14.964 -3.667 1.00 91.50 90 SER A O 1
ATOM 708 N N . LYS A 1 91 ? -8.105 13.424 -2.340 1.00 92.06 91 LYS A N 1
ATOM 709 C CA . LYS A 1 91 ? -6.712 13.797 -2.625 1.00 92.06 91 LYS A CA 1
ATOM 710 C C . LYS A 1 91 ? -6.237 13.276 -3.984 1.00 92.06 91 LYS A C 1
ATOM 712 O O . LYS A 1 91 ? -5.318 13.856 -4.558 1.00 92.06 91 LYS A O 1
ATOM 717 N N . PHE A 1 92 ? -6.809 12.174 -4.467 1.00 90.62 92 PHE A N 1
ATOM 718 C CA . PHE A 1 92 ? -6.304 11.440 -5.631 1.00 90.62 92 PHE A CA 1
ATOM 719 C C . PHE A 1 92 ? -7.318 11.336 -6.771 1.00 90.62 92 PHE A C 1
ATOM 721 O O . PHE A 1 92 ? -6.920 11.266 -7.928 1.00 90.62 92 PHE A O 1
ATOM 728 N N . PHE A 1 93 ? -8.612 11.359 -6.459 1.00 89.25 93 PHE A N 1
ATOM 729 C CA . PHE A 1 93 ? -9.684 11.174 -7.426 1.00 89.25 93 PHE A CA 1
ATOM 730 C C . PHE A 1 93 ? -10.578 12.408 -7.477 1.00 89.25 93 PHE A C 1
ATOM 732 O O . PHE A 1 93 ? -10.995 12.946 -6.451 1.00 89.25 93 PHE A O 1
ATOM 739 N N . ILE A 1 94 ? -10.898 12.827 -8.700 1.00 83.19 94 ILE A N 1
ATOM 740 C CA . ILE A 1 94 ? -11.910 13.843 -8.976 1.00 83.19 94 ILE A CA 1
ATOM 741 C C . ILE A 1 94 ? -13.138 13.108 -9.492 1.00 83.19 94 ILE A C 1
ATOM 743 O O . ILE A 1 94 ? -13.046 12.300 -10.415 1.00 83.19 94 ILE A O 1
ATOM 747 N N . GLU A 1 95 ? -14.290 13.400 -8.902 1.00 70.44 95 GLU A N 1
ATOM 748 C CA . GLU A 1 95 ? -15.557 12.852 -9.360 1.00 70.44 95 GLU A CA 1
ATOM 749 C C . GLU A 1 95 ? -15.846 13.357 -10.782 1.00 70.44 95 GLU A C 1
ATOM 751 O O . GLU A 1 95 ? -16.066 14.550 -11.012 1.00 70.44 95 GLU A O 1
ATOM 756 N N . SER A 1 96 ? -15.820 12.456 -11.762 1.00 67.81 96 SER A N 1
ATOM 757 C CA . SER A 1 96 ? -16.194 12.805 -13.131 1.00 67.81 96 SER A CA 1
ATOM 758 C C . SER A 1 96 ? -17.718 12.792 -13.289 1.00 67.81 96 SER A C 1
ATOM 760 O O . SER A 1 96 ? -18.413 11.942 -12.730 1.00 67.81 96 SER A O 1
ATOM 762 N N . ALA A 1 97 ? -18.264 13.686 -14.121 1.00 59.31 97 ALA A N 1
ATOM 763 C CA . ALA A 1 97 ? -19.697 13.690 -14.444 1.00 59.31 97 ALA A CA 1
ATOM 764 C C . ALA A 1 97 ? -20.189 12.340 -15.022 1.00 59.31 97 ALA A C 1
ATOM 766 O O . ALA A 1 97 ? -21.356 11.991 -14.867 1.00 59.31 97 ALA A O 1
ATOM 767 N N . ALA A 1 98 ? -19.291 11.557 -15.633 1.00 58.47 98 ALA A N 1
ATOM 768 C CA . ALA A 1 98 ? -19.571 10.219 -16.145 1.00 58.47 98 ALA A CA 1
ATOM 769 C C . ALA A 1 98 ? -19.740 9.161 -15.035 1.00 58.47 98 ALA A C 1
ATOM 771 O O . ALA A 1 98 ? -20.535 8.238 -15.198 1.00 58.47 98 ALA A O 1
ATOM 772 N N . GLN A 1 99 ? -19.054 9.301 -13.893 1.00 55.03 99 GLN A N 1
ATOM 773 C CA . GLN A 1 99 ? -19.208 8.387 -12.751 1.00 55.03 99 GLN A CA 1
ATOM 774 C C . GLN A 1 99 ? -20.567 8.556 -12.055 1.00 55.03 99 GLN A C 1
ATOM 776 O O . GLN A 1 99 ? -21.186 7.550 -11.718 1.00 55.03 99 GLN A O 1
ATOM 781 N N . ARG A 1 100 ? -21.100 9.786 -11.954 1.00 53.28 100 ARG A N 1
ATOM 782 C CA . ARG A 1 100 ? -22.474 10.030 -11.456 1.00 53.28 100 ARG A CA 1
ATOM 783 C C . ARG A 1 100 ? -23.557 9.393 -12.323 1.00 53.28 100 ARG A C 1
ATOM 785 O O . ARG A 1 100 ? -24.601 9.007 -11.815 1.00 53.28 100 ARG A O 1
ATOM 792 N N . ALA A 1 101 ? -23.330 9.314 -13.634 1.00 52.97 101 ALA A N 1
ATOM 793 C CA . ALA A 1 101 ? -24.295 8.731 -14.564 1.00 52.97 1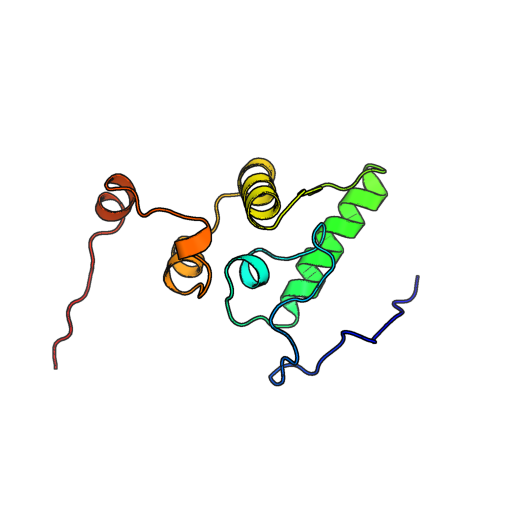01 ALA A CA 1
ATOM 794 C C . ALA A 1 101 ? -24.312 7.192 -14.509 1.00 52.97 101 ALA A C 1
ATOM 796 O O . ALA A 1 101 ? -25.343 6.587 -14.789 1.00 52.97 101 ALA A O 1
ATOM 797 N N . ALA A 1 102 ? -23.190 6.563 -14.141 1.00 54.00 102 ALA A N 1
ATOM 798 C CA . ALA A 1 102 ? -23.081 5.110 -14.013 1.00 54.00 102 ALA A CA 1
ATOM 799 C C . ALA A 1 102 ? -23.704 4.566 -12.713 1.00 54.00 102 ALA A C 1
ATOM 801 O O . ALA A 1 102 ? -24.081 3.398 -12.669 1.00 54.00 102 ALA A O 1
ATOM 802 N N . PHE A 1 103 ? -23.842 5.406 -11.683 1.00 52.25 103 PHE A N 1
ATOM 803 C CA . PHE A 1 103 ? -24.487 5.072 -10.413 1.00 52.25 103 PHE A CA 1
ATOM 804 C C . PHE A 1 103 ? -25.410 6.220 -9.979 1.00 52.25 103 PHE A C 1
ATOM 806 O O . PHE A 1 103 ? -24.986 7.107 -9.234 1.00 52.25 103 PHE A O 1
ATOM 813 N N . PRO A 1 104 ? -26.676 6.250 -10.440 1.00 43.88 104 PRO A N 1
ATOM 814 C CA . PRO A 1 104 ? -27.639 7.196 -9.905 1.00 43.88 104 PRO A CA 1
ATOM 815 C C . PRO A 1 104 ? -27.839 6.900 -8.416 1.00 43.88 104 PRO A C 1
ATOM 817 O O . PRO A 1 104 ? -28.031 5.748 -8.026 1.00 43.88 104 PRO A O 1
ATOM 820 N N . ALA A 1 105 ? -27.783 7.946 -7.591 1.00 52.97 105 ALA A N 1
ATOM 821 C CA . ALA A 1 105 ? -28.046 7.868 -6.162 1.00 52.97 105 ALA A CA 1
ATOM 822 C C . ALA A 1 105 ? -29.427 7.234 -5.910 1.00 52.97 105 ALA A C 1
ATOM 824 O O . ALA A 1 105 ? -30.462 7.886 -6.011 1.00 52.97 105 ALA A O 1
ATOM 825 N N . SER A 1 106 ? -29.432 5.946 -5.587 1.00 48.06 106 SER A N 1
ATOM 826 C CA . SER A 1 106 ? -30.537 5.256 -4.930 1.00 48.06 106 SER A CA 1
ATOM 827 C C . SER A 1 106 ? -29.981 4.910 -3.544 1.00 48.06 106 SER A C 1
ATOM 829 O O . SER A 1 106 ? -28.922 4.307 -3.450 1.00 48.06 106 SER A O 1
ATOM 831 N N . ILE A 1 107 ? -30.521 5.360 -2.415 1.00 47.50 107 ILE A N 1
ATOM 832 C CA . ILE A 1 107 ? -31.903 5.658 -2.049 1.00 47.50 107 ILE A CA 1
ATOM 833 C C . ILE A 1 107 ? -31.883 6.810 -1.027 1.00 47.50 107 ILE A C 1
ATOM 835 O O . ILE A 1 107 ? -31.103 6.810 -0.074 1.00 47.50 107 ILE A O 1
ATOM 839 N N . SER A 1 108 ? -32.749 7.801 -1.236 1.00 39.22 108 SER A N 1
ATOM 840 C CA . SER A 1 108 ? -33.134 8.800 -0.240 1.00 39.22 108 SER A CA 1
ATOM 841 C C . SER A 1 108 ? -33.738 8.130 0.993 1.00 39.22 108 SER A C 1
ATOM 843 O O . SER A 1 108 ? -34.565 7.233 0.867 1.00 39.22 108 SER A O 1
ATOM 845 N N . LYS A 1 109 ? -33.362 8.620 2.179 1.00 46.06 109 LYS A N 1
ATOM 846 C CA . LYS A 1 109 ? -34.047 8.360 3.452 1.00 46.06 109 LYS A CA 1
ATOM 847 C C . LYS A 1 109 ? -35.570 8.366 3.274 1.00 46.06 109 LYS A C 1
ATOM 849 O O . LYS A 1 109 ? -36.097 9.400 2.878 1.00 46.06 109 LYS A O 1
ATOM 854 N N . GLU A 1 110 ? -36.251 7.303 3.691 1.00 39.59 110 GLU A N 1
ATOM 855 C CA . GLU A 1 110 ? -37.643 7.377 4.140 1.00 39.59 110 GLU A CA 1
ATOM 856 C C . GLU A 1 110 ? -37.851 6.453 5.350 1.00 39.59 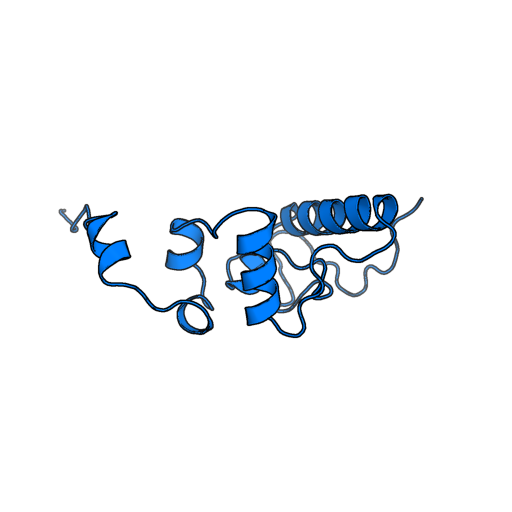110 GLU A C 1
ATOM 858 O O . GLU A 1 110 ? -37.690 5.242 5.243 1.00 39.59 110 GLU A O 1
ATOM 863 N N . THR A 1 111 ? -38.219 7.109 6.458 1.00 41.53 111 THR A N 1
ATOM 864 C CA . THR A 1 111 ? -38.904 6.655 7.688 1.00 41.53 111 THR A CA 1
ATOM 865 C C . THR A 1 111 ? -38.221 5.652 8.617 1.00 41.53 111 THR A C 1
ATOM 867 O O . THR A 1 111 ? -38.124 4.454 8.287 1.00 41.53 111 THR A O 1
#

pLDDT: mean 87.92, std 16.16, range [39.22, 98.31]